Protein AF-A0AAJ4ZD54-F1 (afdb_monomer)

Structure (mmCIF, N/CA/C/O backbone):
data_AF-A0AAJ4ZD54-F1
#
_entry.id   AF-A0AAJ4ZD54-F1
#
loop_
_atom_site.group_PDB
_atom_site.id
_atom_site.type_symbol
_atom_site.label_atom_id
_atom_site.label_alt_id
_atom_site.label_comp_id
_atom_site.label_asym_id
_atom_site.label_entity_id
_atom_site.label_seq_id
_atom_site.pdbx_PDB_ins_code
_atom_site.Cartn_x
_atom_site.Cartn_y
_atom_site.Cartn_z
_atom_site.occupancy
_atom_site.B_iso_or_equiv
_atom_site.auth_seq_id
_atom_site.auth_comp_id
_atom_site.auth_asym_id
_atom_site.auth_atom_id
_atom_site.pdbx_PDB_model_num
ATOM 1 N N . MET A 1 1 ? 24.728 7.554 -2.198 1.00 56.12 1 MET A N 1
ATOM 2 C CA . MET A 1 1 ? 23.811 8.288 -3.111 1.00 56.12 1 MET A CA 1
ATOM 3 C C . MET A 1 1 ? 22.374 7.999 -2.686 1.00 56.12 1 MET A C 1
ATOM 5 O O . MET A 1 1 ? 22.134 6.892 -2.229 1.00 56.12 1 MET A O 1
ATOM 9 N N . PHE A 1 2 ? 21.432 8.945 -2.798 1.00 65.50 2 PHE A N 1
ATOM 10 C CA . PHE A 1 2 ? 20.013 8.656 -2.527 1.00 65.50 2 PHE A CA 1
ATOM 11 C C . PHE A 1 2 ? 19.379 7.949 -3.731 1.00 65.50 2 PHE A C 1
ATOM 13 O O . PHE A 1 2 ? 19.363 8.505 -4.828 1.00 65.50 2 PHE A O 1
ATOM 20 N N . THR A 1 3 ? 18.856 6.740 -3.530 1.00 74.19 3 THR A N 1
ATOM 21 C CA . THR A 1 3 ? 18.144 5.990 -4.573 1.00 74.19 3 THR A CA 1
ATOM 22 C C . THR A 1 3 ? 16.728 6.553 -4.737 1.00 74.19 3 THR A C 1
ATOM 24 O O . THR A 1 3 ? 15.966 6.549 -3.763 1.00 74.19 3 THR A O 1
ATOM 27 N N . PRO A 1 4 ? 16.338 7.041 -5.930 1.00 81.00 4 PRO A N 1
ATOM 28 C CA . PRO A 1 4 ? 14.994 7.563 -6.148 1.00 81.00 4 PRO A CA 1
ATOM 29 C C . PRO A 1 4 ? 13.943 6.458 -5.983 1.00 81.00 4 PRO A C 1
ATOM 31 O O . PRO A 1 4 ? 14.146 5.315 -6.397 1.00 81.00 4 PRO A O 1
ATOM 34 N N . MET A 1 5 ? 12.800 6.802 -5.387 1.00 81.06 5 MET A N 1
ATOM 35 C CA . MET A 1 5 ? 11.684 5.871 -5.223 1.00 81.06 5 MET A CA 1
ATOM 36 C C . MET A 1 5 ? 11.077 5.515 -6.582 1.00 81.06 5 MET A C 1
ATOM 38 O O . MET A 1 5 ? 10.587 6.383 -7.308 1.00 81.06 5 MET A O 1
ATOM 42 N N . HIS A 1 6 ? 11.049 4.222 -6.906 1.00 82.94 6 HIS A N 1
ATOM 43 C CA . HIS A 1 6 ? 10.377 3.734 -8.105 1.00 82.94 6 HIS A CA 1
ATOM 44 C C . HIS A 1 6 ? 8.859 3.896 -7.944 1.00 82.94 6 HIS A C 1
ATOM 46 O O . HIS A 1 6 ? 8.230 3.179 -7.169 1.00 82.94 6 HIS A O 1
ATOM 52 N N . THR A 1 7 ? 8.252 4.842 -8.657 1.00 82.69 7 THR A N 1
ATOM 53 C CA . THR A 1 7 ? 6.801 5.116 -8.609 1.00 82.69 7 THR A CA 1
ATOM 54 C C . THR A 1 7 ? 6.061 4.160 -9.558 1.00 82.69 7 THR A C 1
ATOM 56 O O . THR A 1 7 ? 6.605 3.845 -10.613 1.00 82.69 7 THR A O 1
ATOM 59 N N . PRO A 1 8 ? 4.881 3.613 -9.202 1.00 90.56 8 PRO A N 1
ATOM 60 C CA . PRO A 1 8 ? 4.196 2.652 -10.063 1.00 90.56 8 PRO A CA 1
ATOM 61 C C . PRO A 1 8 ? 3.584 3.385 -11.255 1.00 90.56 8 PRO A C 1
ATOM 63 O O . PRO A 1 8 ? 2.979 4.444 -11.090 1.00 90.56 8 PRO A O 1
ATOM 66 N N . SER A 1 9 ? 3.736 2.811 -12.443 1.00 92.69 9 SER A N 1
ATOM 67 C CA . SER A 1 9 ? 3.249 3.386 -13.702 1.00 92.69 9 SER A CA 1
ATOM 68 C C . SER A 1 9 ? 1.953 2.732 -14.177 1.00 92.69 9 SER A C 1
ATOM 70 O O . SER A 1 9 ? 1.158 3.347 -14.888 1.00 92.69 9 SER A O 1
ATOM 72 N N . THR A 1 10 ? 1.707 1.494 -13.743 1.00 94.94 10 THR A N 1
ATOM 73 C CA . THR A 1 10 ? 0.513 0.734 -14.101 1.00 94.94 10 THR A CA 1
ATOM 74 C C . THR A 1 10 ? -0.376 0.485 -12.892 1.00 94.94 10 THR A C 1
ATOM 76 O O . THR A 1 10 ? 0.067 0.411 -11.744 1.00 94.94 10 THR A O 1
ATOM 79 N N . ARG A 1 11 ? -1.670 0.287 -13.158 1.00 93.00 11 ARG A N 1
ATOM 80 C CA . ARG A 1 11 ? -2.620 -0.124 -12.122 1.00 93.00 11 ARG A CA 1
ATOM 81 C C . ARG A 1 11 ? -2.215 -1.444 -11.456 1.00 93.00 11 ARG A C 1
ATOM 83 O O . ARG A 1 11 ? -2.428 -1.593 -10.261 1.00 93.00 11 ARG A O 1
ATOM 90 N N . ALA A 1 12 ? -1.650 -2.383 -12.216 1.00 94.38 12 ALA A N 1
ATOM 91 C CA . ALA A 1 12 ? -1.227 -3.679 -11.694 1.00 94.38 12 ALA A CA 1
ATOM 92 C C . ALA A 1 12 ? -0.073 -3.534 -10.690 1.00 94.38 12 ALA A C 1
ATOM 94 O O . ALA A 1 12 ? -0.173 -4.050 -9.581 1.00 94.38 12 ALA A O 1
ATOM 95 N N . GLU A 1 13 ? 0.961 -2.758 -11.032 1.00 94.75 13 GLU A N 1
ATOM 96 C CA . GLU A 1 13 ? 2.065 -2.437 -10.113 1.00 94.75 13 GLU A CA 1
ATOM 97 C C . GLU A 1 13 ? 1.563 -1.733 -8.853 1.00 94.75 13 GLU A C 1
ATOM 99 O O . GLU A 1 13 ? 2.033 -1.990 -7.748 1.00 94.75 13 GLU A O 1
ATOM 104 N N . PHE A 1 14 ? 0.603 -0.823 -9.008 1.00 94.31 14 PHE A N 1
ATOM 105 C CA . PHE A 1 14 ? 0.028 -0.116 -7.875 1.00 94.31 14 PHE A CA 1
ATOM 106 C C . PHE A 1 14 ? -0.726 -1.072 -6.935 1.00 94.31 14 PHE A C 1
ATOM 108 O O . PHE A 1 14 ? -0.505 -1.059 -5.724 1.00 94.31 14 PHE A O 1
ATOM 115 N N . GLU A 1 15 ? -1.590 -1.930 -7.485 1.00 95.50 15 GLU A N 1
ATOM 116 C CA . GLU A 1 15 ? -2.336 -2.927 -6.710 1.00 95.50 15 GLU A CA 1
ATOM 117 C C . GLU A 1 15 ? -1.400 -3.943 -6.034 1.00 95.50 15 GLU A C 1
ATOM 119 O O . GLU A 1 15 ? -1.627 -4.297 -4.878 1.00 95.50 15 GLU A O 1
ATOM 124 N N . GLU A 1 16 ? -0.321 -4.366 -6.701 1.00 95.38 16 GLU A N 1
ATOM 125 C CA . GLU A 1 16 ? 0.711 -5.235 -6.120 1.00 95.38 16 GLU A CA 1
ATOM 126 C C . GLU A 1 16 ? 1.309 -4.624 -4.848 1.00 95.38 16 GLU A C 1
ATOM 128 O O . GLU A 1 16 ? 1.384 -5.287 -3.813 1.00 95.38 16 GLU A O 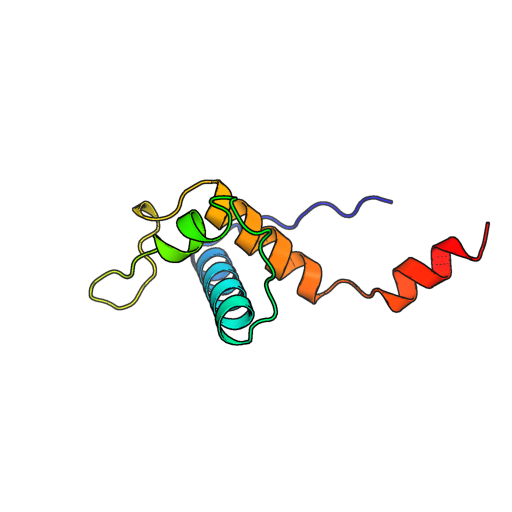1
ATOM 133 N N . ARG A 1 17 ? 1.690 -3.345 -4.891 1.00 95.12 17 ARG A N 1
ATOM 134 C CA . ARG A 1 17 ? 2.306 -2.654 -3.747 1.00 95.12 17 ARG A CA 1
ATOM 135 C C . ARG A 1 17 ? 1.347 -2.487 -2.583 1.00 95.12 17 ARG A C 1
ATOM 137 O O . ARG A 1 17 ? 1.744 -2.682 -1.437 1.00 95.12 17 ARG A O 1
ATOM 144 N N . MET A 1 18 ? 0.088 -2.163 -2.870 1.00 95.50 18 MET A N 1
ATOM 145 C CA . MET A 1 18 ? -0.957 -2.082 -1.848 1.00 95.50 18 MET A CA 1
ATOM 146 C C . MET A 1 18 ? -1.190 -3.441 -1.183 1.00 95.50 18 MET A C 1
ATOM 148 O O . MET A 1 18 ? -1.264 -3.526 0.043 1.00 95.50 18 MET A O 1
ATOM 152 N N . ASN A 1 19 ? -1.245 -4.515 -1.975 1.00 95.56 19 ASN A N 1
ATOM 153 C CA . ASN A 1 19 ? -1.362 -5.871 -1.444 1.00 95.56 19 ASN A CA 1
ATOM 154 C C . ASN A 1 19 ? -0.127 -6.257 -0.620 1.00 95.56 19 ASN A C 1
ATOM 156 O O . ASN A 1 19 ? -0.275 -6.803 0.467 1.00 95.56 19 ASN A O 1
ATOM 160 N N . TYR A 1 20 ? 1.079 -5.910 -1.071 1.00 95.62 20 TYR A N 1
ATOM 161 C CA . TYR A 1 20 ? 2.298 -6.136 -0.297 1.00 95.62 20 TYR A CA 1
ATOM 162 C C . TYR A 1 20 ? 2.254 -5.408 1.052 1.00 95.62 20 TYR A C 1
ATOM 164 O O . TYR A 1 20 ? 2.502 -6.019 2.087 1.00 95.62 20 TYR A O 1
ATOM 172 N N . ALA A 1 21 ? 1.868 -4.129 1.074 1.00 94.44 21 ALA A N 1
ATOM 173 C CA . ALA A 1 21 ? 1.719 -3.372 2.316 1.00 94.44 21 ALA A CA 1
ATOM 174 C C . ALA A 1 21 ? 0.693 -4.011 3.267 1.00 94.44 21 ALA A C 1
ATOM 176 O O . ALA A 1 21 ? 0.956 -4.134 4.463 1.00 94.44 21 ALA A O 1
ATOM 177 N N . ARG A 1 22 ? -0.437 -4.499 2.738 1.00 94.44 22 ARG A N 1
ATOM 178 C CA . ARG A 1 22 ? -1.431 -5.263 3.508 1.00 94.44 22 ARG A CA 1
ATOM 179 C C . ARG A 1 22 ? -0.828 -6.523 4.134 1.00 94.44 22 ARG A C 1
ATOM 181 O O . ARG A 1 22 ? -1.070 -6.779 5.309 1.00 94.44 22 ARG A O 1
ATOM 188 N N . GLU A 1 23 ? -0.041 -7.295 3.388 1.00 95.56 23 GLU A N 1
ATOM 189 C CA . GLU A 1 23 ? 0.615 -8.494 3.926 1.00 95.56 23 GLU A CA 1
ATOM 190 C C . GLU A 1 23 ? 1.629 -8.147 5.023 1.00 95.56 23 GLU A C 1
ATOM 192 O O . GLU A 1 23 ? 1.710 -8.831 6.042 1.00 95.56 23 GLU A O 1
ATOM 197 N N . GLN A 1 24 ? 2.374 -7.052 4.871 1.00 94.81 24 GLN A N 1
ATOM 198 C CA . GLN A 1 24 ? 3.296 -6.584 5.908 1.00 94.81 24 GLN A CA 1
ATOM 199 C C . GLN A 1 24 ? 2.549 -6.145 7.176 1.00 94.81 24 GLN A C 1
ATOM 201 O O . GLN A 1 24 ? 3.012 -6.428 8.283 1.00 94.81 24 GLN A O 1
ATOM 206 N N . LEU A 1 25 ? 1.381 -5.514 7.024 1.00 92.50 25 LEU A N 1
ATOM 207 C CA . LEU A 1 25 ? 0.502 -5.138 8.129 1.00 92.50 25 LEU A CA 1
ATOM 208 C C . LEU A 1 25 ? -0.041 -6.371 8.869 1.00 92.50 25 LEU A C 1
ATOM 210 O O . LEU A 1 25 ? 0.081 -6.450 10.089 1.00 92.50 25 LEU A O 1
ATOM 214 N N . ILE A 1 26 ? -0.591 -7.350 8.141 1.00 93.06 26 ILE A N 1
ATOM 215 C CA . ILE A 1 26 ? -1.163 -8.585 8.713 1.00 93.06 26 ILE A CA 1
ATOM 216 C C . ILE A 1 26 ? -0.099 -9.408 9.441 1.00 93.06 26 ILE A C 1
ATOM 218 O O . ILE A 1 26 ? -0.360 -9.943 10.515 1.00 93.06 26 ILE A O 1
ATOM 222 N N . ASN A 1 27 ? 1.117 -9.461 8.896 1.00 95.69 27 ASN A N 1
ATOM 223 C CA . ASN A 1 27 ? 2.241 -10.166 9.509 1.00 95.69 27 ASN A CA 1
ATOM 224 C C . ASN A 1 27 ? 2.890 -9.396 10.676 1.00 95.69 27 ASN A C 1
ATOM 226 O O . ASN A 1 27 ? 3.910 -9.841 11.200 1.00 95.69 27 ASN A O 1
ATOM 230 N N . GLY A 1 28 ? 2.354 -8.233 11.066 1.00 92.62 28 GLY A N 1
ATOM 231 C CA . GLY A 1 28 ? 2.867 -7.435 12.183 1.00 92.62 28 GLY A CA 1
ATOM 232 C C . GLY A 1 28 ? 4.230 -6.784 11.926 1.00 92.62 28 GLY A C 1
ATOM 233 O O . GLY A 1 28 ? 4.901 -6.388 12.874 1.00 92.62 28 GLY A O 1
ATOM 234 N N . LYS A 1 29 ? 4.649 -6.665 10.658 1.00 91.75 29 LYS A N 1
ATOM 235 C CA . LYS A 1 29 ? 5.934 -6.061 10.254 1.00 91.75 29 LYS A CA 1
ATOM 236 C C . LYS A 1 29 ? 5.868 -4.538 10.115 1.00 91.75 29 LYS A C 1
ATOM 238 O O . LYS A 1 29 ? 6.884 -3.902 9.849 1.00 91.75 29 LYS A O 1
ATOM 243 N N . MET A 1 30 ? 4.679 -3.955 10.256 1.00 90.38 30 MET A N 1
ATOM 244 C CA . MET A 1 30 ? 4.467 -2.509 10.276 1.00 90.38 30 MET A CA 1
ATOM 245 C C . MET A 1 30 ? 4.184 -2.052 11.703 1.00 90.38 30 MET A C 1
ATOM 247 O O . MET A 1 30 ? 3.245 -2.530 12.340 1.00 90.38 30 MET A O 1
ATOM 251 N N . HIS A 1 31 ? 4.980 -1.103 12.192 1.00 88.88 31 HIS A N 1
ATOM 252 C CA . HIS A 1 31 ? 4.834 -0.540 13.529 1.00 88.88 31 HIS A CA 1
ATOM 253 C C . HIS A 1 31 ? 4.407 0.921 13.437 1.00 88.88 31 HIS A C 1
ATOM 255 O O . HIS A 1 31 ? 5.031 1.721 12.743 1.00 88.88 31 HIS A O 1
ATOM 261 N N . PHE A 1 32 ? 3.353 1.269 14.168 1.00 87.62 32 PHE A N 1
ATOM 262 C CA . PHE A 1 32 ? 2.821 2.625 14.229 1.00 87.62 32 PHE A CA 1
ATOM 263 C C . PHE A 1 32 ? 2.984 3.163 15.645 1.00 87.62 32 PHE A C 1
ATOM 265 O O . PHE A 1 32 ? 2.732 2.454 16.623 1.00 87.62 32 PHE A O 1
ATOM 272 N N . ALA A 1 33 ? 3.397 4.423 15.764 1.00 87.75 33 ALA A N 1
ATOM 273 C CA . ALA A 1 33 ? 3.483 5.068 17.063 1.00 87.75 33 ALA A CA 1
ATOM 274 C C . ALA A 1 33 ? 2.082 5.244 17.669 1.00 87.75 33 ALA A C 1
ATOM 276 O O . ALA A 1 33 ? 1.123 5.624 16.990 1.00 87.75 33 ALA A O 1
ATOM 277 N N . LYS A 1 34 ? 1.968 4.977 18.972 1.00 85.06 34 LYS A N 1
ATOM 278 C CA . LYS A 1 34 ? 0.704 5.088 19.705 1.00 85.06 34 LYS A CA 1
ATOM 279 C C . LYS A 1 34 ? 0.218 6.542 19.714 1.00 85.06 34 LYS A C 1
ATOM 281 O O . LYS A 1 34 ? 0.997 7.452 19.975 1.00 85.06 34 LYS A O 1
ATOM 286 N N . GLY A 1 35 ? -1.078 6.749 19.477 1.00 81.50 35 GLY A N 1
ATOM 287 C CA . GLY A 1 35 ? -1.7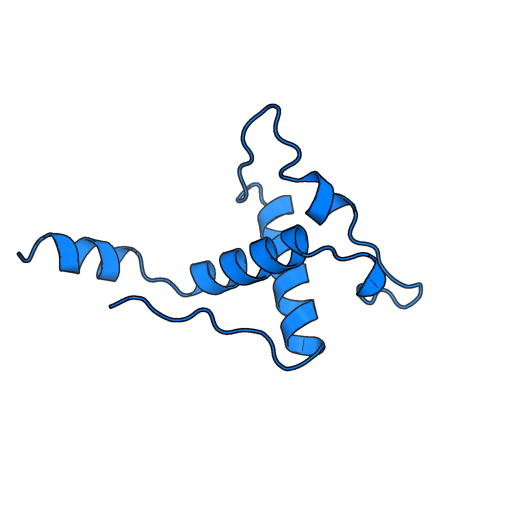07 8.077 19.506 1.00 81.50 35 GLY A CA 1
ATOM 288 C C . GLY A 1 35 ? -1.629 8.857 18.189 1.00 81.50 35 GLY A C 1
ATOM 289 O O . GLY A 1 35 ? -2.208 9.936 18.100 1.00 81.50 35 GLY A O 1
ATOM 290 N N . LEU A 1 36 ? -0.976 8.310 17.160 1.00 79.38 36 LEU A N 1
ATOM 291 C CA . LEU A 1 36 ? -1.025 8.848 15.803 1.00 79.38 36 LEU A CA 1
ATOM 292 C C . LEU A 1 36 ? -2.036 8.071 14.958 1.00 79.38 36 LEU A C 1
ATOM 294 O O . LEU A 1 36 ? -2.170 6.857 15.093 1.00 79.38 36 LEU A O 1
ATOM 298 N N . ARG A 1 37 ? -2.682 8.765 14.016 1.00 77.25 37 ARG A N 1
ATOM 299 C CA . ARG A 1 37 ? -3.594 8.186 13.009 1.00 77.25 37 ARG A CA 1
ATOM 300 C C . ARG A 1 37 ? -2.865 7.425 11.893 1.00 77.25 37 ARG A C 1
ATOM 302 O O . ARG A 1 37 ? -3.334 7.360 10.765 1.00 77.25 37 ARG A O 1
ATOM 309 N N . GLY A 1 38 ? -1.683 6.887 12.194 1.00 75.75 38 GLY A N 1
ATOM 310 C CA . GLY A 1 38 ? -0.803 6.239 11.223 1.00 75.75 38 GLY A CA 1
ATOM 311 C C . GLY A 1 38 ? -1.472 5.121 10.411 1.00 75.75 38 GLY A C 1
ATOM 312 O O . GLY A 1 38 ? -1.358 5.144 9.188 1.00 75.75 38 GLY A O 1
ATOM 313 N N . PRO A 1 39 ? -2.177 4.159 11.036 1.00 84.44 39 PRO A N 1
ATOM 314 C CA . PRO A 1 39 ? -2.775 3.054 10.291 1.00 84.44 39 PRO A CA 1
ATOM 315 C C . PRO A 1 39 ? -4.111 3.417 9.627 1.00 84.44 39 PRO A C 1
ATOM 317 O O . PRO A 1 39 ? -4.522 2.711 8.709 1.00 84.44 39 PRO A O 1
ATOM 320 N N . ASP A 1 40 ? -4.786 4.491 10.050 1.00 90.50 40 ASP A N 1
ATOM 321 C CA . ASP A 1 40 ? -6.164 4.813 9.645 1.00 90.50 40 ASP A CA 1
ATOM 322 C C . ASP A 1 40 ? -6.315 4.881 8.118 1.00 90.50 40 ASP A C 1
ATOM 324 O O . ASP A 1 40 ? -7.236 4.295 7.552 1.00 90.50 40 ASP A O 1
ATOM 328 N N . SER A 1 41 ? -5.368 5.529 7.436 1.00 91.31 41 SER A N 1
ATOM 329 C CA . SER A 1 41 ? -5.327 5.631 5.973 1.00 91.31 41 SER A CA 1
ATOM 330 C C . SER A 1 41 ? -5.271 4.264 5.280 1.00 91.31 41 SER A C 1
ATOM 332 O O . SER A 1 41 ? -5.999 4.030 4.318 1.00 91.31 41 SER A O 1
ATOM 334 N N . LEU A 1 42 ? -4.456 3.330 5.785 1.00 92.31 42 LEU A N 1
ATOM 335 C CA . LEU A 1 42 ? -4.351 1.972 5.234 1.00 92.31 42 LEU A CA 1
ATOM 336 C C . LEU A 1 42 ? -5.605 1.138 5.521 1.00 92.31 42 LEU A C 1
ATOM 338 O O . LEU A 1 42 ? -6.016 0.336 4.686 1.00 92.31 42 LEU A O 1
ATOM 342 N N . LEU A 1 43 ? -6.219 1.334 6.690 1.00 92.25 43 LEU A N 1
ATOM 343 C CA . LEU A 1 43 ? -7.432 0.622 7.102 1.00 92.25 43 LEU A CA 1
ATOM 344 C C . LEU A 1 43 ? -8.686 1.093 6.349 1.00 92.25 43 LEU A C 1
ATOM 346 O O . LEU A 1 43 ? -9.645 0.334 6.228 1.00 92.25 43 LEU A O 1
ATOM 350 N N . ASN A 1 44 ? -8.676 2.316 5.813 1.00 95.00 44 ASN A N 1
ATOM 351 C CA . ASN A 1 44 ? -9.782 2.881 5.034 1.00 95.00 44 ASN A CA 1
ATOM 352 C C . ASN A 1 44 ? -9.832 2.401 3.572 1.00 95.00 44 ASN A C 1
ATOM 354 O O . ASN A 1 44 ? -10.810 2.685 2.867 1.00 95.00 44 ASN A O 1
ATOM 358 N N . VAL A 1 45 ? -8.809 1.672 3.115 1.00 94.88 45 VAL A N 1
ATOM 359 C CA . VAL A 1 45 ? -8.744 1.124 1.757 1.00 94.88 45 VAL A CA 1
ATOM 360 C C . VAL A 1 45 ? -9.799 0.035 1.584 1.00 94.88 45 VAL A C 1
ATOM 362 O O . VAL A 1 45 ? -9.893 -0.913 2.364 1.00 94.88 45 VAL A O 1
ATOM 365 N N . ARG A 1 46 ? -10.603 0.164 0.530 1.00 96.19 46 ARG A N 1
ATOM 366 C CA . ARG A 1 46 ? -11.749 -0.701 0.242 1.00 96.19 46 ARG A CA 1
ATOM 367 C C . ARG A 1 46 ? -11.535 -1.530 -1.017 1.00 96.19 46 ARG A C 1
ATOM 369 O O . ARG A 1 46 ? -10.685 -1.241 -1.859 1.00 96.19 46 ARG A O 1
ATOM 376 N N . TYR A 1 47 ? -12.359 -2.563 -1.149 1.00 96.25 47 TYR A N 1
ATOM 377 C CA . TYR A 1 47 ? -12.445 -3.388 -2.346 1.00 96.25 47 TYR A CA 1
ATOM 378 C C . TYR A 1 47 ? -13.758 -3.122 -3.085 1.00 96.25 47 TYR A C 1
ATOM 380 O O . TYR A 1 47 ? -14.811 -2.944 -2.473 1.00 96.25 47 TYR A O 1
ATOM 388 N N . LEU A 1 48 ? -13.692 -3.141 -4.412 1.00 95.75 48 LEU A N 1
ATOM 389 C CA . LEU A 1 48 ? -14.847 -3.186 -5.301 1.00 95.75 48 LEU A CA 1
ATOM 390 C C . LEU A 1 48 ? -15.515 -4.578 -5.243 1.00 95.75 48 LEU A C 1
ATOM 392 O O . LEU A 1 48 ? -14.878 -5.549 -4.825 1.00 95.75 48 LEU A O 1
ATOM 396 N N . PRO A 1 49 ? -16.761 -4.738 -5.734 1.00 96.94 49 PRO A N 1
ATOM 397 C CA . PRO A 1 4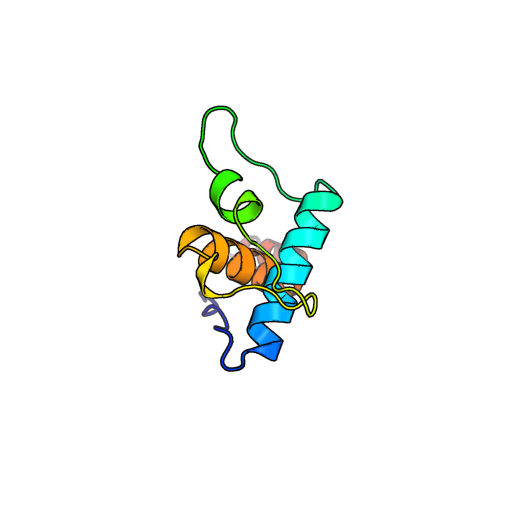9 ? -17.459 -6.031 -5.731 1.00 96.94 49 PRO A CA 1
ATOM 398 C C . PRO A 1 49 ? -16.711 -7.165 -6.450 1.00 96.94 49 PRO A C 1
ATOM 400 O O . PRO A 1 49 ? -16.856 -8.333 -6.104 1.00 96.94 49 PRO A O 1
ATOM 403 N N . ASN A 1 50 ? -15.860 -6.827 -7.423 1.00 95.75 50 ASN A N 1
ATOM 404 C CA . ASN A 1 50 ? -14.997 -7.772 -8.138 1.00 95.75 50 ASN A CA 1
ATOM 405 C C . ASN A 1 50 ? -13.679 -8.088 -7.401 1.00 95.75 50 ASN A C 1
ATOM 407 O O . ASN A 1 50 ? -12.767 -8.653 -8.001 1.00 95.75 50 ASN A O 1
ATOM 411 N N . ARG A 1 51 ? -13.562 -7.704 -6.123 1.00 92.25 51 ARG A N 1
ATOM 412 C CA . ARG A 1 51 ? -12.383 -7.867 -5.254 1.00 92.25 51 ARG A CA 1
ATOM 413 C C . ARG A 1 51 ? -11.134 -7.099 -5.686 1.00 92.25 51 ARG A C 1
ATOM 415 O O . ARG A 1 51 ? -10.074 -7.293 -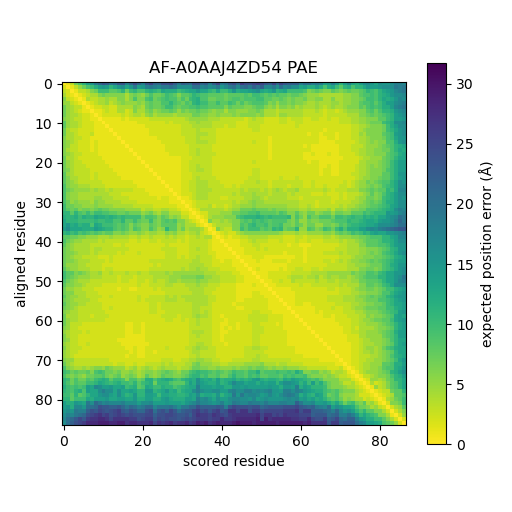5.096 1.00 92.25 51 ARG A O 1
ATOM 422 N N . ARG A 1 52 ? -11.229 -6.201 -6.668 1.00 95.19 52 ARG A N 1
ATOM 423 C CA . ARG A 1 52 ? -10.139 -5.259 -6.950 1.00 95.19 52 ARG A CA 1
ATOM 424 C C . ARG A 1 52 ? -10.113 -4.150 -5.916 1.00 95.19 52 ARG A C 1
ATOM 426 O O . ARG A 1 52 ? -11.146 -3.809 -5.349 1.00 95.19 52 ARG A O 1
ATOM 433 N N . ILE A 1 53 ? -8.942 -3.562 -5.709 1.00 96.00 53 ILE A N 1
ATOM 434 C CA . ILE A 1 53 ? -8.801 -2.403 -4.831 1.00 96.00 53 ILE A CA 1
ATOM 435 C C . ILE A 1 53 ? -9.564 -1.219 -5.439 1.00 96.00 53 ILE A C 1
ATOM 437 O O . ILE A 1 53 ? -9.429 -0.911 -6.630 1.00 96.00 53 ILE A O 1
ATOM 441 N N . ASP A 1 54 ? -10.377 -0.559 -4.621 1.00 96.44 54 ASP A N 1
ATOM 442 C CA . ASP A 1 54 ? -11.019 0.695 -4.986 1.00 96.44 54 ASP A CA 1
ATOM 443 C C . ASP A 1 54 ? -10.005 1.836 -4.866 1.00 96.44 54 ASP A C 1
ATOM 445 O O . ASP A 1 54 ? -9.694 2.295 -3.768 1.00 96.44 54 ASP A O 1
ATOM 449 N N . LEU A 1 55 ? -9.481 2.307 -5.999 1.00 93.62 55 LEU A N 1
ATOM 450 C CA . LEU A 1 55 ? -8.472 3.369 -6.008 1.00 93.62 55 LEU A CA 1
ATOM 451 C C . LEU A 1 55 ? -9.001 4.699 -5.454 1.00 93.62 55 LEU A C 1
ATOM 453 O O . LEU A 1 55 ? -8.203 5.501 -4.985 1.00 93.62 55 LEU A O 1
ATOM 457 N N . LEU A 1 56 ? -10.320 4.929 -5.464 1.00 95.12 56 LEU A N 1
ATOM 458 C CA . LEU A 1 56 ? -10.919 6.147 -4.905 1.00 95.12 56 LEU A CA 1
ATOM 459 C C . LEU A 1 56 ? -10.960 6.138 -3.373 1.00 95.12 56 LEU A C 1
ATOM 461 O O . LEU A 1 56 ? -11.163 7.178 -2.754 1.00 95.12 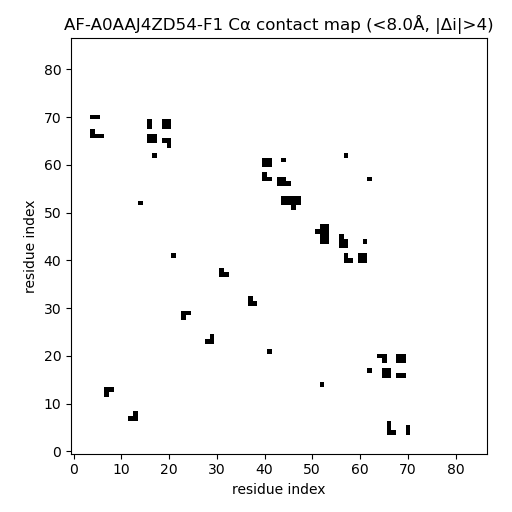56 LEU A O 1
ATOM 465 N N . SER A 1 57 ? -10.767 4.972 -2.756 1.00 95.88 57 SER A N 1
ATOM 466 C CA . SER A 1 57 ? -10.677 4.839 -1.301 1.00 95.88 57 SER A CA 1
ATOM 467 C C . SER A 1 57 ? -9.278 5.127 -0.747 1.00 95.88 57 SER A C 1
ATOM 469 O O . SER A 1 57 ? -9.095 5.114 0.467 1.00 95.88 57 SER A O 1
ATOM 471 N N . ILE A 1 58 ? -8.298 5.365 -1.623 1.00 94.62 58 ILE A N 1
ATOM 472 C CA . ILE A 1 58 ? -6.891 5.507 -1.257 1.00 94.62 58 ILE A CA 1
ATOM 473 C C . ILE A 1 58 ? -6.538 6.982 -1.162 1.00 94.62 58 ILE A C 1
ATOM 475 O O . ILE A 1 58 ? -6.667 7.727 -2.133 1.00 94.62 58 ILE A O 1
ATOM 479 N N . ASP A 1 59 ? -6.045 7.382 0.004 1.00 95.06 59 ASP A N 1
ATOM 480 C CA . ASP A 1 59 ? -5.468 8.701 0.205 1.00 95.06 59 ASP A CA 1
ATOM 481 C C . ASP A 1 59 ? -3.952 8.717 -0.065 1.00 95.06 59 ASP A C 1
ATOM 483 O O . ASP A 1 59 ? -3.298 7.702 -0.330 1.00 95.06 59 ASP A O 1
ATOM 487 N N . GLU A 1 60 ? -3.375 9.914 -0.003 1.00 92.25 60 GLU A N 1
ATOM 488 C CA . GLU A 1 60 ? -1.957 10.117 -0.284 1.00 92.25 60 GLU A CA 1
ATOM 489 C C . GLU A 1 60 ? -1.044 9.409 0.728 1.00 92.25 60 GLU A C 1
ATOM 491 O O . GLU A 1 60 ? 0.039 8.946 0.370 1.00 92.25 60 GLU A O 1
ATOM 496 N N . MET A 1 61 ? -1.485 9.272 1.980 1.00 92.5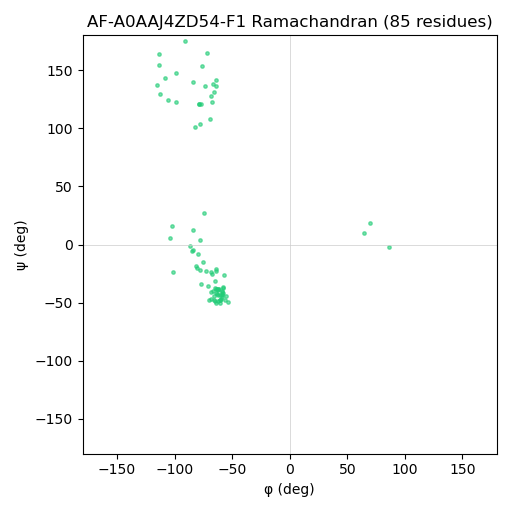0 61 MET A N 1
ATOM 497 C CA . MET A 1 61 ? -0.710 8.596 3.020 1.00 92.50 61 MET A CA 1
ATOM 498 C C . MET A 1 61 ? -0.639 7.094 2.772 1.00 92.50 61 MET A C 1
ATOM 500 O O . MET A 1 61 ? 0.459 6.541 2.757 1.00 92.50 61 MET A O 1
ATOM 504 N N . ALA A 1 62 ? -1.764 6.442 2.477 1.00 93.81 62 ALA A N 1
ATOM 505 C CA . ALA A 1 62 ? -1.788 5.033 2.105 1.00 93.81 62 ALA A CA 1
ATOM 506 C C . ALA A 1 62 ? -0.914 4.765 0.869 1.00 93.81 62 ALA A C 1
ATOM 508 O O . ALA A 1 62 ? -0.133 3.808 0.854 1.00 93.81 62 ALA A O 1
ATOM 509 N N . ARG A 1 63 ? -0.977 5.650 -0.137 1.00 93.50 63 ARG A N 1
ATOM 510 C CA . ARG A 1 63 ? -0.125 5.582 -1.333 1.00 93.50 63 ARG A CA 1
ATOM 511 C C . ARG A 1 63 ? 1.362 5.673 -0.991 1.00 93.50 63 ARG A C 1
ATOM 513 O O . ARG A 1 63 ? 2.152 4.855 -1.470 1.00 93.50 63 ARG A O 1
ATOM 520 N N . LEU A 1 64 ? 1.756 6.666 -0.195 1.00 92.38 64 LEU A N 1
ATOM 521 C CA . LEU A 1 64 ? 3.149 6.873 0.194 1.00 92.38 64 LEU A CA 1
ATOM 522 C C . LEU A 1 64 ? 3.675 5.682 0.999 1.00 92.38 64 LEU A C 1
ATOM 524 O O . LEU A 1 64 ? 4.725 5.133 0.661 1.00 92.38 64 LEU A O 1
ATOM 528 N N . THR A 1 65 ? 2.923 5.239 2.007 1.00 92.06 65 THR A N 1
ATOM 529 C CA . THR A 1 65 ? 3.312 4.113 2.856 1.00 92.06 65 THR A CA 1
ATOM 530 C C . THR A 1 65 ? 3.468 2.829 2.048 1.00 92.06 65 THR A C 1
ATOM 532 O O . THR A 1 65 ? 4.462 2.124 2.224 1.00 92.06 65 THR A O 1
ATOM 535 N N . ALA A 1 66 ? 2.553 2.529 1.121 1.00 93.62 66 ALA A N 1
ATOM 536 C CA . ALA A 1 66 ? 2.665 1.339 0.279 1.00 93.62 66 ALA A CA 1
ATOM 537 C C . ALA A 1 66 ? 3.909 1.373 -0.623 1.00 93.62 66 ALA A C 1
ATOM 539 O O . ALA A 1 66 ? 4.632 0.380 -0.720 1.00 93.62 66 ALA A O 1
ATOM 540 N N . ASN A 1 67 ? 4.205 2.525 -1.233 1.00 93.19 67 ASN A N 1
ATOM 541 C CA . ASN A 1 67 ? 5.385 2.681 -2.084 1.00 93.19 67 ASN A CA 1
ATOM 542 C C . ASN A 1 67 ? 6.695 2.558 -1.296 1.00 93.19 67 ASN A C 1
ATOM 544 O O . ASN A 1 67 ? 7.591 1.833 -1.726 1.00 93.19 67 ASN A O 1
ATOM 548 N N . GLN A 1 68 ? 6.788 3.200 -0.129 1.00 90.44 68 GLN A N 1
ATOM 549 C CA . GLN A 1 68 ? 7.953 3.08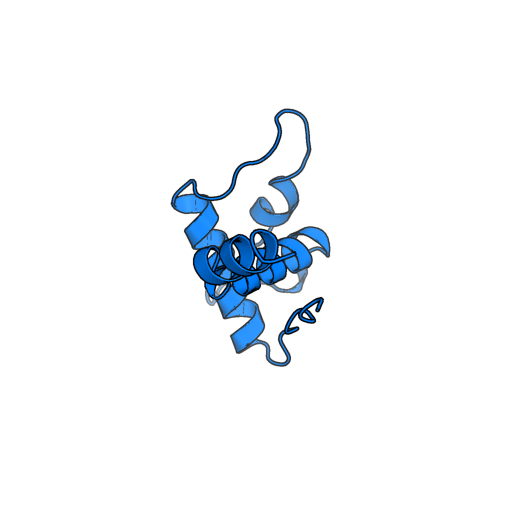4 0.752 1.00 90.44 68 GLN A CA 1
ATOM 550 C C . GLN A 1 68 ? 8.159 1.639 1.208 1.00 90.44 68 GLN A C 1
ATOM 552 O O . GLN A 1 68 ? 9.256 1.098 1.089 1.00 90.44 68 GLN A O 1
ATOM 557 N N . THR A 1 69 ? 7.088 0.984 1.658 1.00 91.94 69 THR A N 1
ATOM 558 C CA . THR A 1 69 ? 7.129 -0.408 2.124 1.00 91.94 69 THR A CA 1
ATOM 559 C C . THR A 1 69 ? 7.630 -1.344 1.031 1.00 91.94 69 THR A C 1
ATOM 561 O O . THR A 1 69 ? 8.459 -2.216 1.288 1.00 91.94 69 THR A O 1
ATOM 564 N N . TYR A 1 70 ? 7.169 -1.144 -0.204 1.00 93.19 70 TYR A N 1
ATOM 565 C CA . TYR A 1 70 ? 7.631 -1.929 -1.340 1.00 93.19 70 TYR A CA 1
ATOM 566 C C . TYR A 1 70 ? 9.093 -1.639 -1.699 1.00 93.19 70 TYR A C 1
ATOM 568 O O . TYR A 1 70 ? 9.846 -2.569 -1.967 1.00 93.19 70 TYR A O 1
ATOM 576 N N . GLN A 1 71 ? 9.531 -0.377 -1.662 1.00 89.75 71 GLN A N 1
ATOM 577 C CA . GLN A 1 71 ? 10.929 -0.021 -1.921 1.00 89.75 71 GLN A CA 1
ATOM 578 C C . GLN A 1 71 ? 11.882 -0.649 -0.892 1.00 89.75 71 GLN A C 1
ATOM 580 O O . GLN A 1 71 ? 12.945 -1.143 -1.262 1.00 89.75 71 GLN A O 1
ATOM 585 N N . MET A 1 72 ? 11.484 -0.691 0.383 1.00 87.12 72 MET A N 1
ATOM 586 C CA . MET A 1 72 ? 12.272 -1.314 1.451 1.00 87.12 72 MET A CA 1
ATOM 587 C C . MET A 1 72 ? 12.455 -2.826 1.279 1.00 87.12 72 MET A C 1
ATOM 589 O O . MET A 1 72 ? 13.401 -3.377 1.831 1.00 87.12 72 MET A O 1
ATOM 593 N N . ARG A 1 73 ? 11.597 -3.504 0.504 1.00 86.69 73 ARG A N 1
ATOM 594 C CA . ARG A 1 73 ? 11.709 -4.947 0.230 1.00 86.69 73 ARG A CA 1
ATOM 595 C C . ARG A 1 73 ? 13.048 -5.327 -0.405 1.00 86.69 73 ARG A C 1
ATOM 597 O O . ARG A 1 73 ? 13.566 -6.397 -0.113 1.00 86.69 73 ARG A O 1
ATOM 604 N N . ASN A 1 74 ? 13.558 -4.468 -1.284 1.00 78.00 74 ASN A N 1
ATOM 605 C CA . ASN A 1 74 ? 14.748 -4.735 -2.091 1.00 78.00 74 ASN A CA 1
ATOM 606 C C . ASN A 1 74 ? 15.985 -3.984 -1.578 1.00 78.00 74 ASN A C 1
ATOM 608 O O . ASN A 1 74 ? 17.011 -3.994 -2.250 1.00 78.00 74 ASN A O 1
ATOM 612 N N . MET A 1 75 ? 15.890 -3.294 -0.435 1.00 78.69 75 MET A N 1
ATOM 613 C CA . MET A 1 75 ? 17.062 -2.666 0.170 1.00 78.69 75 MET A CA 1
ATOM 614 C C . MET A 1 75 ? 17.892 -3.716 0.903 1.00 78.69 75 MET A C 1
ATOM 616 O O . MET A 1 75 ? 17.411 -4.351 1.842 1.00 78.69 75 MET A O 1
ATOM 620 N N . ASP A 1 76 ? 19.150 -3.859 0.489 1.00 74.69 76 ASP A N 1
ATOM 621 C CA . ASP A 1 76 ? 20.150 -4.606 1.240 1.00 74.69 76 ASP A CA 1
ATOM 622 C C . ASP A 1 76 ? 20.726 -3.711 2.346 1.00 74.69 76 ASP A C 1
ATOM 624 O O . ASP A 1 76 ? 21.560 -2.831 2.124 1.00 74.69 76 ASP A O 1
ATOM 628 N N . PHE A 1 77 ? 20.244 -3.924 3.569 1.00 73.31 77 PHE A N 1
ATOM 629 C CA . PHE A 1 77 ? 20.745 -3.207 4.739 1.00 73.31 77 PHE A CA 1
ATOM 630 C C . PHE A 1 77 ? 22.188 -3.595 5.096 1.00 73.31 77 PHE A C 1
ATOM 632 O O . PHE A 1 77 ? 22.876 -2.803 5.734 1.00 73.31 77 PHE A O 1
ATOM 639 N N . GLY A 1 78 ? 22.660 -4.781 4.700 1.00 74.75 78 GLY A N 1
ATOM 640 C CA . GLY A 1 78 ? 24.036 -5.218 4.931 1.00 74.75 78 GLY A CA 1
ATOM 641 C C . GLY A 1 78 ? 25.028 -4.408 4.104 1.00 74.75 78 GLY A C 1
ATOM 642 O O . GLY A 1 78 ? 25.996 -3.885 4.655 1.00 74.75 78 GLY A O 1
ATOM 643 N N . GLU A 1 79 ? 24.738 -4.230 2.814 1.00 70.00 79 GLU A N 1
ATOM 644 C CA . GLU A 1 79 ? 25.518 -3.362 1.924 1.00 70.00 79 GLU A CA 1
ATOM 645 C C . GLU A 1 79 ? 25.499 -1.910 2.433 1.00 70.00 79 GLU A C 1
ATOM 647 O O . GLU A 1 79 ? 26.553 -1.305 2.639 1.00 70.00 79 GLU A O 1
ATOM 652 N N . MET A 1 80 ? 24.315 -1.389 2.776 1.00 68.25 80 MET A N 1
ATOM 653 C CA . MET A 1 80 ? 24.140 -0.010 3.248 1.00 68.25 80 MET A CA 1
ATOM 654 C C . MET A 1 80 ? 24.899 0.302 4.551 1.00 68.25 80 MET A C 1
ATOM 656 O O . MET A 1 80 ? 25.434 1.397 4.703 1.00 68.25 80 MET A O 1
ATOM 660 N N . LEU A 1 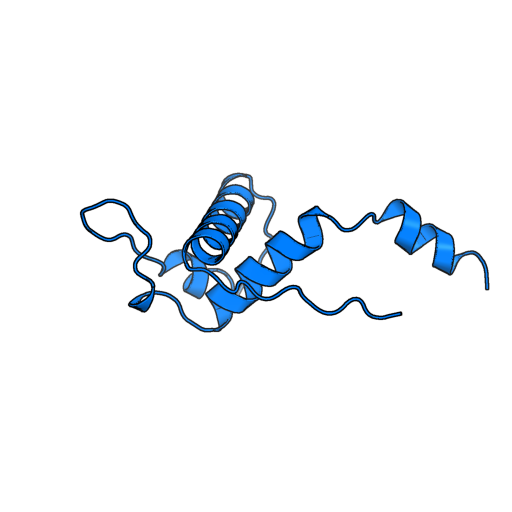81 ? 24.958 -0.644 5.495 1.00 71.00 81 LEU A N 1
ATOM 661 C CA . LEU A 1 81 ? 25.687 -0.481 6.761 1.00 71.00 81 LEU A CA 1
ATOM 662 C C . LEU A 1 81 ? 27.196 -0.731 6.624 1.00 71.00 81 LEU A C 1
ATOM 664 O O . LEU A 1 81 ? 27.969 -0.306 7.484 1.00 71.00 81 LEU A O 1
ATOM 668 N N . SER A 1 82 ? 27.626 -1.440 5.578 1.00 70.75 82 SER A N 1
ATOM 669 C CA . SER A 1 82 ? 29.046 -1.692 5.308 1.00 70.75 82 SER A CA 1
ATOM 670 C C . SER A 1 82 ? 29.756 -0.480 4.699 1.00 70.75 82 SER A C 1
ATOM 672 O O . SER A 1 82 ? 30.902 -0.211 5.059 1.00 70.75 82 SER A O 1
ATOM 674 N N . ASP A 1 83 ? 29.049 0.299 3.875 1.00 59.97 83 ASP A N 1
ATOM 675 C CA . ASP A 1 83 ? 29.558 1.515 3.224 1.00 59.97 83 ASP A CA 1
ATOM 676 C C . ASP A 1 83 ? 29.829 2.652 4.241 1.00 59.97 83 ASP A C 1
ATOM 678 O O . ASP A 1 83 ? 30.703 3.494 4.043 1.00 59.97 83 ASP A O 1
ATOM 682 N N . ASP A 1 84 ? 29.138 2.637 5.390 1.00 57.75 84 ASP A N 1
ATOM 683 C CA . ASP A 1 84 ? 29.295 3.618 6.480 1.00 57.75 84 ASP A CA 1
ATOM 684 C C . ASP A 1 84 ? 30.547 3.376 7.348 1.00 57.75 84 ASP A C 1
ATOM 686 O O . ASP A 1 84 ? 31.070 4.294 7.974 1.00 57.75 84 ASP A O 1
ATOM 690 N N . LYS A 1 85 ? 31.093 2.150 7.361 1.00 56.00 85 LYS A N 1
ATOM 691 C CA . LYS A 1 85 ? 32.316 1.817 8.123 1.00 56.00 85 LYS A CA 1
ATOM 692 C C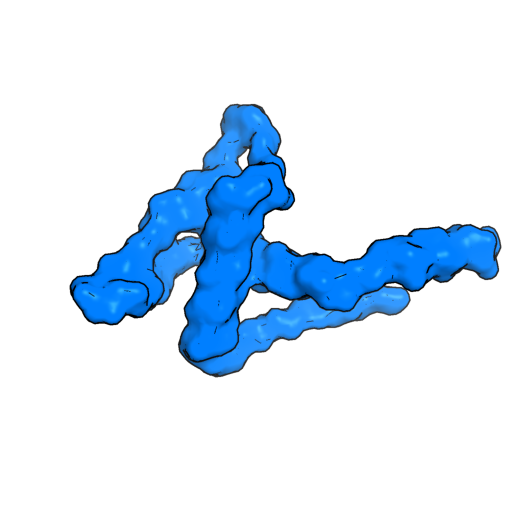 . LYS A 1 85 ? 33.618 2.082 7.358 1.00 56.00 85 LYS A C 1
ATOM 694 O O . LYS A 1 85 ? 34.694 1.834 7.901 1.00 56.00 85 LYS A O 1
ATOM 699 N N . GLY A 1 86 ? 33.527 2.542 6.110 1.00 55.47 86 GLY A N 1
ATOM 700 C CA . GLY A 1 86 ? 34.659 2.742 5.203 1.00 55.47 86 GLY A CA 1
ATOM 701 C C . GLY A 1 86 ? 35.135 4.190 5.044 1.00 55.47 86 GLY A C 1
ATOM 702 O O . GLY A 1 86 ? 35.848 4.461 4.078 1.00 55.47 86 GLY A O 1
ATOM 703 N N . ARG A 1 87 ? 34.745 5.118 5.930 1.00 45.88 87 ARG A N 1
ATOM 704 C CA . ARG A 1 87 ? 35.097 6.544 5.828 1.00 45.88 87 ARG A CA 1
ATOM 705 C C . ARG A 1 87 ? 35.812 7.093 7.053 1.00 45.88 87 ARG A C 1
ATOM 707 O O . ARG A 1 87 ? 35.369 6.791 8.180 1.00 45.88 87 ARG A O 1
#

Foldseek 3Di:
DDDDQDADPDPVVQQVLLVLLVVCVVVVVDDDDPPDCLCVQNVQWDADPVRGTDPVSHDPSSSVSSSVSVVVVPDDVVVVVVVVVPD

Organism: Pandoraea pulmonicola (NCBI:txid93221)

Nearest PDB structures (foldseek):
  4fxw-assembly1_B  TM=2.704E-01  e=2.966E+00  Homo sapiens

Sequence (87 aa):
MFTPMHTPSTRAEFEERMNYAREQLINGKMHFAKGLRGPDSLLNVRYLPNRRIDLLSIDEMARLTANQTYQMRNMDFGEMLSDDKGR

Solvent-accessible surface area (backbone atoms only — not comparable to full-atom values): 5444 Å² total; per-residue (Å²): 134,89,80,79,81,82,73,70,89,45,73,66,56,43,52,51,27,50,52,50,37,50,53,36,47,76,71,63,73,59,88,71,68,87,95,55,76,67,60,55,46,59,70,54,50,43,64,41,99,85,71,43,75,34,71,87,43,53,48,72,64,32,53,51,53,16,49,52,53,51,57,55,70,76,57,59,64,67,61,61,60,52,63,68,75,72,118

Secondary structure (DSSP, 8-state):
-PPPP----SHHHHHHHHHHHHHHHHTT-----TTS-TTHHHHT--B-TTS-B-GGG--HHHHHHHHHHHHHTT--HHHHHHHGGG-

pLDDT: mean 86.69, std 11.65, range [45.88, 96.94]

Mean predicted aligned error: 6.14 Å

Radius of gyration: 15.24 Å; Cα contacts (8 Å, |Δi|>4): 54; chains: 1; bounding box: 53×20×34 Å